Protein AF-A0A2N1M1I2-F1 (afdb_monomer_lite)

Secondary structure (DSSP, 8-state):
-HHHHHHHHHHHHHHHIIIIIHHHHHHHHGGG----HHHHHHHHHHHHHHHHHHHHHHHSHHHHHHHHHHHT-----------------

Structure (mmCIF, N/CA/C/O backbone):
data_AF-A0A2N1M1I2-F1
#
_entry.id   AF-A0A2N1M1I2-F1
#
loop_
_atom_site.group_PDB
_atom_site.id
_atom_site.type_symbol
_atom_site.label_atom_id
_atom_site.label_alt_id
_atom_site.label_comp_id
_atom_site.label_asym_id
_atom_site.label_entity_id
_atom_site.label_seq_id
_atom_site.pdbx_PDB_ins_code
_atom_site.Cartn_x
_atom_site.Cartn_y
_atom_site.Cartn_z
_atom_site.occupancy
_atom_site.B_iso_or_equiv
_atom_site.auth_seq_id
_atom_site.auth_comp_id
_atom_site.auth_asym_id
_atom_site.auth_atom_id
_atom_site.pdbx_PDB_model_num
ATOM 1 N N . MET 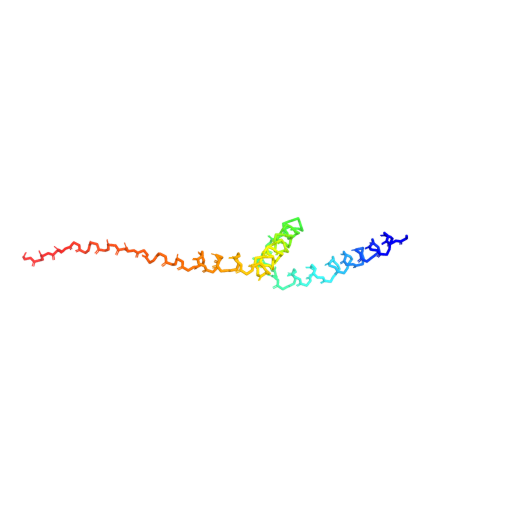A 1 1 ? 15.931 25.060 -3.067 1.00 49.00 1 MET A N 1
ATOM 2 C CA . MET A 1 1 ? 14.587 25.250 -2.481 1.00 49.00 1 MET A CA 1
ATOM 3 C C . MET A 1 1 ? 13.566 24.179 -2.908 1.00 49.00 1 MET A C 1
ATOM 5 O O . MET A 1 1 ? 12.393 24.346 -2.643 1.00 49.00 1 MET A O 1
ATOM 9 N N . LEU A 1 2 ? 13.981 23.032 -3.474 1.00 54.88 2 LEU A N 1
ATOM 10 C CA . LEU A 1 2 ? 13.056 21.989 -3.967 1.00 54.88 2 LEU A CA 1
ATOM 11 C C . LEU A 1 2 ? 12.436 21.071 -2.889 1.00 54.88 2 LEU A C 1
ATOM 13 O O . LEU A 1 2 ? 11.601 20.233 -3.211 1.00 54.88 2 LEU A O 1
ATOM 17 N N . LYS A 1 3 ? 12.886 21.150 -1.631 1.00 55.66 3 LYS A N 1
ATOM 18 C CA . LYS A 1 3 ? 12.485 20.188 -0.588 1.00 55.66 3 LYS A CA 1
ATOM 19 C C . LYS A 1 3 ? 11.141 20.548 0.054 1.00 55.66 3 LYS A C 1
ATOM 21 O O . LYS A 1 3 ? 10.360 19.647 0.348 1.00 55.66 3 LYS A O 1
ATOM 26 N N . ASP A 1 4 ? 10.845 21.838 0.188 1.00 56.78 4 ASP A N 1
ATOM 27 C CA . ASP A 1 4 ? 9.672 22.312 0.932 1.00 56.78 4 ASP A CA 1
ATOM 28 C C . ASP A 1 4 ? 8.360 22.097 0.156 1.00 56.78 4 ASP A C 1
ATOM 30 O O . ASP A 1 4 ? 7.365 21.669 0.740 1.00 56.78 4 ASP A O 1
ATOM 34 N N . GLU A 1 5 ? 8.373 22.258 -1.173 1.00 60.25 5 GLU A N 1
ATOM 35 C CA . GLU A 1 5 ? 7.212 21.970 -2.034 1.00 60.25 5 GLU A CA 1
ATOM 36 C C . GLU A 1 5 ? 6.830 20.488 -2.023 1.00 60.25 5 GLU A C 1
ATOM 38 O O . GLU A 1 5 ? 5.651 20.143 -1.953 1.00 60.25 5 GLU A O 1
ATOM 43 N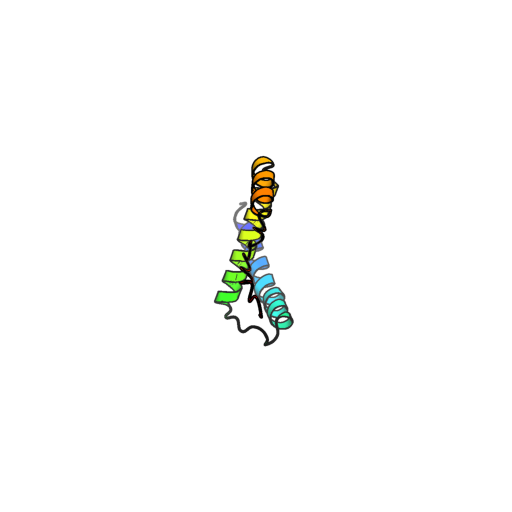 N . THR A 1 6 ? 7.817 19.585 -2.041 1.00 63.84 6 THR A N 1
ATOM 44 C CA . THR A 1 6 ? 7.530 18.145 -1.997 1.00 63.84 6 THR A CA 1
ATOM 45 C C . THR A 1 6 ? 6.901 17.726 -0.672 1.00 63.84 6 THR A C 1
ATOM 47 O O . THR A 1 6 ? 5.994 16.900 -0.663 1.00 63.84 6 THR A O 1
ATOM 50 N N . LEU A 1 7 ? 7.338 18.321 0.440 1.00 64.88 7 LEU A N 1
ATOM 51 C CA . LEU A 1 7 ? 6.852 18.005 1.783 1.00 64.88 7 LEU A CA 1
ATOM 52 C C . LEU A 1 7 ? 5.418 18.507 1.997 1.00 64.88 7 LEU A C 1
ATOM 54 O O . LEU A 1 7 ? 4.583 17.768 2.519 1.00 64.88 7 LEU A O 1
ATOM 58 N N . ALA A 1 8 ? 5.114 19.716 1.516 1.00 69.38 8 ALA A N 1
ATOM 59 C CA . ALA A 1 8 ? 3.756 20.257 1.496 1.00 69.38 8 ALA A CA 1
ATOM 60 C C . ALA A 1 8 ? 2.797 19.374 0.678 1.00 69.38 8 ALA A C 1
ATOM 62 O O . ALA A 1 8 ? 1.686 19.089 1.122 1.00 69.38 8 ALA A O 1
ATOM 63 N N . ASN A 1 9 ? 3.253 18.870 -0.472 1.00 80.56 9 ASN A N 1
ATOM 64 C CA . ASN A 1 9 ? 2.455 17.992 -1.326 1.00 80.56 9 ASN A CA 1
ATOM 65 C C . ASN A 1 9 ? 2.181 16.628 -0.656 1.00 80.56 9 ASN A C 1
ATOM 67 O O . ASN A 1 9 ? 1.074 16.100 -0.728 1.00 80.56 9 ASN A O 1
ATOM 71 N N . TRP A 1 10 ? 3.161 16.071 0.067 1.00 78.81 10 TRP A N 1
ATOM 72 C CA . TRP A 1 10 ? 2.972 14.832 0.833 1.00 78.81 10 TRP A CA 1
ATOM 73 C C . TRP A 1 10 ? 1.972 14.979 1.983 1.00 78.81 10 TRP A C 1
ATOM 75 O O . TRP A 1 10 ? 1.166 14.073 2.190 1.00 78.81 10 TRP A O 1
ATOM 85 N N . LEU A 1 11 ? 1.994 16.106 2.701 1.00 82.06 11 LEU A N 1
ATOM 86 C CA . LEU A 1 11 ? 1.040 16.381 3.781 1.00 82.06 11 LEU A CA 1
ATOM 87 C C . LEU A 1 11 ? -0.396 16.508 3.260 1.00 82.06 11 LEU A C 1
ATOM 89 O O . LEU A 1 11 ? -1.327 16.007 3.891 1.00 82.06 11 LEU A O 1
ATOM 93 N N . ASP A 1 12 ? -0.583 17.136 2.100 1.00 85.44 12 ASP A N 1
ATOM 94 C CA . ASP A 1 12 ? -1.906 17.261 1.485 1.00 85.44 12 ASP A CA 1
ATOM 95 C C . ASP A 1 12 ? -2.441 15.900 1.007 1.00 85.44 12 ASP A C 1
ATOM 97 O O . ASP A 1 12 ? -3.591 15.536 1.273 1.00 85.44 12 ASP A O 1
ATOM 101 N N . ILE A 1 13 ? -1.569 15.073 0.416 1.00 81.69 13 ILE A N 1
ATOM 102 C CA . ILE A 1 13 ? -1.887 13.682 0.067 1.00 81.69 13 ILE A CA 1
ATOM 103 C C . ILE A 1 13 ? -2.265 12.880 1.319 1.00 81.69 13 ILE A C 1
ATOM 105 O O . ILE A 1 13 ? -3.276 12.176 1.311 1.00 81.69 13 ILE A O 1
ATOM 109 N N . GLU A 1 14 ? -1.493 12.982 2.404 1.00 82.88 14 GLU A N 1
ATOM 110 C CA . GLU A 1 14 ? -1.775 12.278 3.661 1.00 82.88 14 GLU A CA 1
ATOM 111 C C . GLU A 1 14 ? -3.130 12.689 4.246 1.00 82.88 14 GLU A C 1
ATOM 113 O O . GLU A 1 14 ? -3.926 11.834 4.661 1.00 82.88 14 GLU A O 1
ATOM 118 N N . LYS A 1 15 ? -3.423 13.992 4.230 1.00 85.62 15 LYS A N 1
ATOM 119 C CA . LYS A 1 15 ? -4.696 14.540 4.693 1.00 85.62 15 LYS A CA 1
ATOM 120 C C . LYS A 1 15 ? -5.858 14.020 3.849 1.00 85.62 15 LYS A C 1
ATOM 122 O O . LYS A 1 15 ? -6.832 13.518 4.408 1.00 85.62 15 LYS A O 1
ATOM 127 N N . ASN A 1 16 ? -5.735 14.046 2.523 1.00 86.69 16 ASN A N 1
ATOM 128 C CA . ASN A 1 16 ? -6.751 13.529 1.608 1.00 86.69 16 ASN A CA 1
ATOM 129 C C . ASN A 1 16 ? -6.986 12.014 1.781 1.00 86.69 16 ASN A C 1
ATOM 131 O O . ASN A 1 16 ? -8.129 11.548 1.815 1.00 86.69 16 ASN A O 1
ATOM 135 N N . VAL A 1 17 ? -5.920 11.226 1.944 1.00 83.25 17 VAL A N 1
ATOM 136 C CA . VAL A 1 17 ? -6.033 9.779 2.185 1.00 83.25 17 VAL A CA 1
ATOM 137 C C . VAL A 1 17 ? -6.760 9.509 3.501 1.00 83.25 17 VAL A C 1
ATOM 139 O O . VAL A 1 17 ? -7.689 8.698 3.535 1.00 83.25 17 VAL A O 1
ATOM 142 N N . SER A 1 18 ? -6.386 10.220 4.564 1.00 82.69 18 SER A N 1
ATOM 143 C CA . SER A 1 18 ? -6.959 10.029 5.897 1.00 82.69 18 SER A CA 1
ATOM 144 C C . SER A 1 18 ? -8.420 10.475 5.985 1.00 82.69 18 SER A C 1
ATOM 146 O O . SER A 1 18 ? -9.229 9.786 6.603 1.00 82.69 18 SER A O 1
ATOM 148 N N . GLN A 1 19 ? -8.768 11.603 5.359 1.00 86.25 19 GLN A N 1
ATOM 149 C CA . GLN A 1 19 ? -10.098 12.214 5.468 1.00 86.25 19 GLN 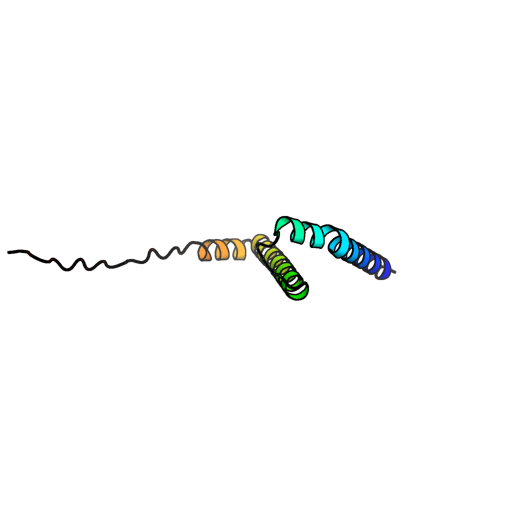A CA 1
ATOM 150 C C . GLN A 1 19 ? -11.109 11.666 4.457 1.00 86.25 19 GLN A C 1
ATOM 152 O O . GLN A 1 19 ? -12.282 11.542 4.794 1.00 86.25 19 GLN A O 1
ATOM 157 N N . ASN A 1 20 ? -10.676 11.305 3.245 1.00 87.62 20 ASN A N 1
ATOM 158 C CA . ASN A 1 20 ? -11.594 10.919 2.169 1.00 87.62 20 ASN A CA 1
ATOM 159 C C . ASN A 1 20 ? -11.472 9.436 1.809 1.00 87.62 20 ASN A C 1
ATOM 161 O O . ASN A 1 20 ? -12.474 8.722 1.715 1.00 87.62 20 ASN A O 1
ATOM 165 N N . THR A 1 21 ? -10.245 8.940 1.640 1.00 84.25 21 THR A N 1
ATOM 166 C CA . THR A 1 21 ? -10.022 7.594 1.086 1.00 84.25 21 THR A CA 1
ATOM 167 C C . THR A 1 21 ? -10.278 6.495 2.118 1.00 84.25 21 THR A C 1
ATOM 169 O O . THR A 1 21 ? -11.048 5.572 1.845 1.00 84.25 21 THR A O 1
ATOM 172 N N . LEU A 1 22 ? -9.702 6.600 3.323 1.00 83.50 22 LEU A N 1
ATOM 173 C CA . LEU A 1 22 ? -9.895 5.601 4.383 1.00 83.50 22 LEU A CA 1
ATOM 174 C C . LEU A 1 22 ? -11.370 5.444 4.799 1.00 83.50 22 LEU A C 1
ATOM 176 O O . LEU A 1 22 ? -11.831 4.301 4.866 1.00 83.50 22 LEU A O 1
ATOM 180 N N . PRO A 1 23 ? -12.154 6.520 5.018 1.00 84.31 23 PRO A N 1
ATOM 181 C CA . PRO A 1 23 ? -13.572 6.383 5.349 1.00 84.31 23 PRO A CA 1
ATOM 182 C C . PRO A 1 23 ? -14.389 5.760 4.216 1.00 84.31 23 PRO A C 1
ATOM 184 O O . PRO A 1 23 ? -15.278 4.953 4.479 1.00 84.31 23 PRO A O 1
ATOM 187 N N . THR A 1 24 ? -14.065 6.075 2.959 1.00 87.50 24 THR A N 1
ATOM 188 C CA . THR A 1 24 ? -14.731 5.485 1.787 1.00 87.50 24 THR A CA 1
ATOM 189 C C . THR A 1 24 ? -14.468 3.985 1.697 1.00 87.50 24 THR A C 1
ATOM 191 O O . THR A 1 24 ? -15.405 3.207 1.521 1.00 87.50 24 THR A O 1
ATOM 194 N N . ILE A 1 25 ? -13.214 3.563 1.891 1.00 82.50 25 ILE A N 1
ATOM 195 C CA . ILE A 1 25 ? -12.837 2.144 1.940 1.00 82.50 25 ILE A CA 1
ATOM 196 C C . ILE A 1 25 ? -13.570 1.441 3.086 1.00 82.50 25 ILE A C 1
ATOM 198 O O . ILE A 1 25 ? -14.161 0.382 2.880 1.00 82.50 25 ILE A O 1
ATOM 202 N N . LYS A 1 26 ? -13.600 2.053 4.275 1.00 80.31 26 LYS A N 1
ATOM 203 C CA . LYS A 1 26 ? -14.312 1.514 5.439 1.00 80.31 26 LYS A CA 1
ATOM 204 C C . LYS A 1 26 ? -15.813 1.360 5.167 1.00 80.31 26 LYS A C 1
ATOM 206 O O . LYS A 1 26 ? -16.386 0.323 5.482 1.00 80.31 26 LYS A O 1
ATOM 211 N N . LYS A 1 27 ? -16.441 2.347 4.519 1.00 84.56 27 LYS A N 1
ATOM 212 C CA . LYS A 1 27 ? -17.854 2.292 4.115 1.00 84.56 27 LYS A CA 1
ATOM 213 C C . LYS A 1 27 ? -18.121 1.190 3.085 1.00 84.56 27 LYS A C 1
ATOM 215 O O . LYS A 1 27 ? -19.136 0.510 3.185 1.00 84.56 27 LYS A O 1
ATOM 220 N N . ALA A 1 28 ? -17.230 1.011 2.110 1.00 84.19 28 ALA A N 1
ATOM 221 C CA . ALA A 1 28 ? -17.373 0.003 1.060 1.00 84.19 28 ALA A CA 1
ATOM 222 C C . ALA A 1 28 ? -17.180 -1.434 1.576 1.00 84.19 28 ALA A C 1
ATOM 224 O O . ALA A 1 28 ? -17.878 -2.346 1.137 1.00 84.19 28 ALA A O 1
ATOM 225 N N . LEU A 1 29 ? -16.252 -1.638 2.516 1.00 80.69 29 LEU A N 1
ATOM 226 C CA . LEU A 1 29 ? -16.027 -2.935 3.162 1.00 80.69 29 LEU A CA 1
ATOM 227 C C . LEU A 1 29 ? -17.151 -3.292 4.151 1.00 80.69 29 LEU A C 1
ATOM 229 O O . LEU A 1 29 ? -17.433 -4.476 4.353 1.00 80.69 29 LEU A O 1
ATOM 233 N N . GLY A 1 30 ? -17.829 -2.284 4.712 1.00 74.25 30 GLY A N 1
ATOM 234 C CA . GLY A 1 30 ? -18.886 -2.462 5.709 1.00 74.25 30 GLY A CA 1
ATOM 235 C C . GLY A 1 30 ? -18.375 -3.191 6.955 1.00 74.25 30 GLY A C 1
ATOM 236 O O . GLY A 1 30 ? -17.182 -3.184 7.242 1.00 74.25 30 GLY A O 1
ATOM 237 N N . ASP A 1 31 ? -19.264 -3.892 7.661 1.00 73.38 31 ASP A N 1
ATOM 238 C CA . ASP A 1 31 ? -18.895 -4.719 8.825 1.00 73.38 31 ASP A CA 1
ATOM 239 C C . ASP A 1 31 ? -18.298 -6.083 8.448 1.00 73.38 31 ASP A C 1
ATOM 241 O O . ASP A 1 31 ? -17.971 -6.890 9.319 1.00 73.38 31 ASP A O 1
ATOM 245 N N . ARG A 1 32 ? -18.158 -6.367 7.146 1.00 72.25 32 ARG A N 1
ATOM 246 C CA . ARG A 1 32 ? -17.707 -7.678 6.649 1.00 72.25 32 ARG A CA 1
ATOM 247 C C . ARG A 1 32 ? -16.260 -7.968 7.019 1.00 72.25 32 ARG A C 1
ATOM 249 O O . ARG A 1 32 ? -15.879 -9.130 7.121 1.00 72.25 32 ARG A O 1
ATOM 256 N N . PHE A 1 33 ? -15.466 -6.919 7.204 1.00 68.88 33 PHE A N 1
ATOM 257 C CA . PHE A 1 33 ? -14.073 -7.033 7.585 1.00 68.88 33 PHE A CA 1
ATOM 258 C C . PHE A 1 33 ? -13.754 -6.044 8.700 1.00 68.88 33 PHE A C 1
ATOM 260 O O . PHE A 1 33 ? -13.858 -4.831 8.527 1.00 68.88 33 PHE A O 1
ATOM 267 N N . GLN A 1 34 ? -13.337 -6.578 9.844 1.00 71.94 34 GLN A N 1
ATOM 268 C CA . GLN A 1 34 ? -12.800 -5.786 10.941 1.00 71.94 34 GLN A CA 1
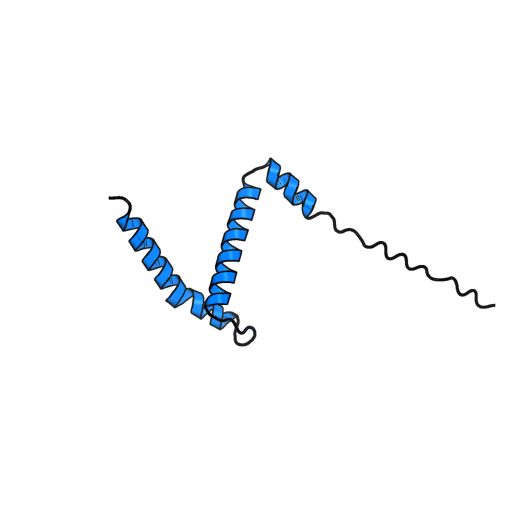ATOM 269 C C . GLN A 1 34 ? -11.302 -5.612 10.703 1.00 71.94 34 GLN A C 1
ATOM 271 O O . GLN A 1 34 ? -10.542 -6.574 10.779 1.00 71.94 34 GLN A O 1
ATOM 276 N N . TYR A 1 35 ? -10.888 -4.388 10.387 1.00 71.25 35 TYR A N 1
ATOM 277 C CA . TYR A 1 35 ? -9.481 -4.024 10.272 1.00 71.25 35 TYR A CA 1
ATOM 278 C C . TYR A 1 35 ? -9.158 -2.934 11.279 1.00 71.25 35 TYR A C 1
ATOM 280 O O . TYR A 1 35 ? -9.853 -1.917 11.364 1.00 71.25 35 TYR A O 1
ATOM 288 N N . THR A 1 36 ? -8.052 -3.100 11.993 1.00 80.88 36 THR A N 1
ATOM 289 C CA . THR A 1 36 ? -7.431 -1.975 12.686 1.00 80.88 36 THR A CA 1
ATOM 290 C C . THR A 1 36 ? -6.801 -1.026 11.661 1.00 80.88 36 THR A C 1
ATOM 292 O O . THR A 1 36 ? -6.353 -1.442 10.588 1.00 80.88 36 THR A O 1
ATOM 295 N N . ASN A 1 37 ? -6.707 0.268 11.987 1.00 76.19 37 ASN A N 1
ATOM 296 C CA . ASN A 1 37 ? -6.059 1.255 11.108 1.00 76.19 37 ASN A CA 1
ATOM 297 C C . ASN A 1 37 ? -4.617 0.848 10.736 1.00 76.19 37 ASN A C 1
ATOM 299 O O . ASN A 1 37 ? -4.147 1.145 9.639 1.00 76.19 37 ASN A O 1
ATOM 303 N N . ILE A 1 38 ? -3.925 0.140 11.636 1.00 81.75 38 ILE A N 1
ATOM 304 C CA . ILE A 1 38 ? -2.560 -0.361 11.431 1.00 81.75 38 ILE A CA 1
ATOM 305 C C . ILE A 1 38 ? -2.538 -1.465 10.369 1.00 81.75 38 ILE A C 1
ATOM 307 O O . ILE A 1 38 ? -1.691 -1.439 9.476 1.00 81.75 38 ILE A O 1
ATOM 311 N N . GLU A 1 39 ? -3.458 -2.426 10.442 1.00 82.94 39 GLU A N 1
ATOM 312 C CA . GLU A 1 39 ? -3.562 -3.506 9.456 1.00 82.94 39 GLU A CA 1
ATOM 313 C C . GLU A 1 39 ? -3.941 -2.966 8.085 1.00 82.94 39 GLU A C 1
ATOM 315 O O . GLU A 1 39 ? -3.299 -3.315 7.097 1.00 82.94 39 GLU A O 1
ATOM 320 N N . LEU A 1 40 ? -4.912 -2.052 8.027 1.00 82.25 40 LEU A N 1
ATOM 321 C CA . LEU A 1 40 ? -5.312 -1.427 6.772 1.00 82.25 40 LEU A CA 1
ATOM 322 C C . LEU A 1 40 ? -4.142 -0.665 6.136 1.00 82.25 40 LEU A C 1
ATOM 324 O O . LEU A 1 40 ? -3.883 -0.819 4.943 1.00 82.25 40 LEU A O 1
ATOM 328 N N . LYS A 1 41 ? -3.369 0.083 6.935 1.00 83.19 41 LYS A N 1
ATOM 329 C CA . LYS A 1 41 ? -2.152 0.756 6.460 1.00 83.19 41 LYS A CA 1
ATOM 330 C C . LYS A 1 41 ? -1.140 -0.241 5.889 1.00 83.19 41 LYS A C 1
ATOM 332 O O . LYS A 1 41 ? -0.626 -0.006 4.798 1.00 83.19 41 LYS A O 1
ATOM 337 N N . LYS A 1 42 ? -0.886 -1.363 6.573 1.00 85.94 42 LYS A N 1
ATOM 338 C CA . LYS A 1 42 ? 0.025 -2.417 6.087 1.00 85.94 42 LYS A CA 1
ATOM 339 C C . LYS A 1 42 ? -0.462 -3.050 4.784 1.00 85.94 42 LYS A C 1
ATOM 341 O O . LYS A 1 42 ? 0.330 -3.221 3.863 1.00 85.94 42 LYS A O 1
ATOM 346 N N . VAL A 1 43 ? -1.752 -3.372 4.684 1.00 82.88 43 VAL A N 1
ATOM 347 C CA . VAL A 1 43 ? -2.346 -3.946 3.466 1.00 82.88 43 VAL A CA 1
ATOM 348 C C . VAL A 1 43 ? -2.190 -2.985 2.289 1.00 82.88 43 VAL A C 1
ATOM 350 O O . VAL A 1 43 ? -1.759 -3.401 1.216 1.00 82.88 43 VAL A O 1
ATOM 353 N N . LEU A 1 44 ? -2.465 -1.694 2.495 1.00 85.06 44 LEU A N 1
ATOM 354 C CA . LEU A 1 44 ? -2.305 -0.671 1.460 1.00 85.06 44 LEU A CA 1
ATOM 355 C C . LEU A 1 44 ? -0.836 -0.479 1.050 1.00 85.06 44 LEU A C 1
ATOM 357 O O . LEU A 1 44 ? -0.545 -0.365 -0.139 1.00 85.06 44 LEU A O 1
ATOM 361 N N . GLN A 1 45 ? 0.097 -0.499 2.006 1.00 86.81 45 GLN A N 1
ATOM 362 C CA . GLN A 1 45 ? 1.536 -0.442 1.720 1.00 86.81 45 GLN A CA 1
ATOM 363 C C . GLN A 1 45 ? 2.003 -1.653 0.905 1.00 86.81 45 GLN A C 1
ATOM 365 O O . GLN A 1 45 ? 2.696 -1.487 -0.098 1.00 86.81 45 GLN A O 1
ATOM 370 N N . ASN A 1 46 ? 1.573 -2.858 1.284 1.00 86.75 46 ASN A N 1
ATOM 371 C CA . ASN A 1 46 ? 1.893 -4.082 0.555 1.00 86.75 46 ASN A CA 1
ATOM 372 C C . ASN A 1 46 ? 1.313 -4.064 -0.861 1.00 86.75 46 ASN A C 1
ATOM 374 O O . ASN A 1 46 ? 2.001 -4.453 -1.800 1.00 86.75 46 ASN A O 1
ATOM 378 N N . LEU A 1 47 ? 0.078 -3.578 -1.033 1.00 87.44 47 LEU A N 1
ATOM 379 C CA . LEU A 1 47 ? -0.540 -3.415 -2.349 1.00 87.44 47 LEU A CA 1
ATOM 380 C C . LEU A 1 47 ? 0.270 -2.457 -3.229 1.00 87.44 47 LEU A C 1
ATOM 382 O O . LEU A 1 47 ? 0.546 -2.774 -4.386 1.00 87.44 47 LEU A O 1
ATOM 386 N N . HIS A 1 48 ? 0.681 -1.312 -2.681 1.00 88.00 48 HIS A N 1
ATOM 387 C CA . HIS A 1 48 ? 1.505 -0.347 -3.404 1.00 88.00 48 HIS A CA 1
ATOM 388 C C . HIS A 1 48 ? 2.851 -0.948 -3.825 1.00 88.00 48 HIS A C 1
ATOM 390 O O . HIS A 1 48 ? 3.265 -0.795 -4.976 1.00 88.00 48 HIS A O 1
ATOM 396 N N . GLN A 1 49 ? 3.512 -1.676 -2.920 1.00 86.69 49 GLN A N 1
ATOM 397 C CA . GLN A 1 49 ? 4.763 -2.365 -3.228 1.00 86.69 49 GLN A CA 1
ATOM 398 C C . GLN A 1 49 ? 4.559 -3.394 -4.345 1.00 86.69 49 GLN A C 1
ATOM 400 O O . GLN A 1 49 ? 5.289 -3.378 -5.332 1.00 86.69 49 GLN A O 1
ATOM 405 N N . HIS A 1 50 ? 3.506 -4.209 -4.256 1.00 84.06 50 HIS A N 1
ATOM 406 C CA . HIS A 1 50 ? 3.171 -5.192 -5.285 1.00 84.06 50 HIS A CA 1
ATOM 407 C C . HIS A 1 50 ? 2.929 -4.556 -6.658 1.00 84.06 50 HIS A C 1
ATOM 409 O O . HIS A 1 50 ? 3.349 -5.109 -7.673 1.00 84.06 50 HIS A O 1
ATOM 415 N N . GLN A 1 51 ? 2.264 -3.397 -6.707 1.00 82.56 51 GLN A N 1
ATOM 416 C CA . GLN A 1 51 ? 2.051 -2.649 -7.948 1.00 82.56 51 GLN A CA 1
ATOM 417 C C . GLN A 1 51 ? 3.369 -2.137 -8.534 1.00 82.56 51 GLN A C 1
ATOM 419 O O . GLN A 1 51 ? 3.580 -2.249 -9.741 1.00 82.56 51 GLN A O 1
ATOM 424 N N . LYS A 1 52 ? 4.278 -1.622 -7.697 1.00 84.25 52 LYS A N 1
ATOM 425 C CA . LYS A 1 52 ? 5.618 -1.214 -8.143 1.00 84.25 52 LYS A CA 1
ATOM 426 C C . LYS A 1 52 ? 6.448 -2.389 -8.646 1.00 84.25 52 LYS A C 1
ATOM 428 O O . LYS A 1 52 ? 7.086 -2.276 -9.693 1.00 84.25 52 LYS A O 1
ATOM 433 N N . ASP A 1 53 ? 6.415 -3.515 -7.950 1.00 79.75 53 ASP A N 1
ATOM 434 C CA . ASP A 1 53 ? 7.126 -4.725 -8.358 1.00 79.75 53 ASP A CA 1
ATOM 435 C C . ASP A 1 53 ? 6.560 -5.264 -9.681 1.00 79.75 53 ASP A C 1
ATOM 437 O O . ASP A 1 53 ? 7.305 -5.594 -10.600 1.00 79.75 53 ASP A O 1
ATOM 441 N N . ALA A 1 54 ? 5.235 -5.263 -9.845 1.00 78.00 54 ALA A N 1
ATOM 442 C CA . ALA A 1 54 ? 4.600 -5.633 -11.107 1.00 78.00 54 ALA A CA 1
ATOM 443 C C . ALA A 1 54 ? 4.976 -4.672 -12.248 1.00 78.00 54 ALA A C 1
ATOM 445 O O . ALA A 1 54 ? 5.299 -5.121 -13.349 1.00 78.00 54 ALA A O 1
ATOM 446 N N . TYR A 1 55 ? 4.985 -3.362 -11.985 1.00 79.00 55 TYR A N 1
ATOM 447 C CA . TYR A 1 55 ? 5.379 -2.348 -12.961 1.00 79.00 55 TYR A CA 1
ATOM 448 C C . TYR A 1 55 ? 6.843 -2.508 -13.387 1.00 79.00 55 TYR A C 1
ATOM 450 O O . TYR A 1 55 ? 7.137 -2.551 -14.580 1.00 79.00 55 TYR A O 1
ATOM 458 N N . THR A 1 56 ? 7.764 -2.681 -12.439 1.00 77.44 56 THR A N 1
ATOM 459 C CA . THR A 1 56 ? 9.190 -2.901 -12.737 1.00 77.44 56 THR A CA 1
ATOM 460 C C . THR A 1 56 ? 9.425 -4.194 -13.516 1.00 77.44 56 THR A C 1
ATOM 462 O O . THR A 1 56 ? 10.207 -4.197 -14.467 1.00 77.44 56 THR A O 1
ATOM 465 N N . VAL A 1 57 ? 8.705 -5.273 -13.192 1.00 74.06 57 VAL A N 1
ATOM 466 C CA . VAL A 1 57 ? 8.721 -6.516 -13.979 1.00 74.06 57 VAL A CA 1
ATOM 467 C C . VAL A 1 57 ? 8.158 -6.303 -15.385 1.00 74.06 57 VAL A C 1
ATOM 469 O O . VAL A 1 57 ? 8.659 -6.909 -16.327 1.00 74.06 57 VAL A O 1
ATOM 472 N N . SER A 1 58 ? 7.138 -5.456 -15.550 1.00 68.81 58 SER A N 1
ATOM 473 C CA . SER A 1 58 ? 6.555 -5.154 -16.864 1.00 68.81 58 SER A CA 1
ATOM 474 C C . SER A 1 58 ? 7.464 -4.295 -17.749 1.00 68.81 58 SER A C 1
ATOM 476 O O . SER A 1 58 ? 7.447 -4.462 -18.967 1.00 68.81 58 SER A O 1
ATOM 478 N N . LEU A 1 59 ? 8.274 -3.424 -17.138 1.00 77.00 59 LEU A N 1
ATOM 479 C CA . LEU A 1 59 ? 9.197 -2.523 -17.827 1.00 77.00 59 LEU A CA 1
ATOM 480 C C . LEU A 1 59 ? 10.431 -3.266 -18.367 1.00 77.00 59 LEU A C 1
ATOM 482 O O . LEU A 1 59 ? 10.943 -2.936 -19.434 1.00 77.00 59 LEU A O 1
ATOM 486 N N . ASP A 1 60 ? 10.893 -4.293 -17.653 1.00 77.31 60 ASP A N 1
ATOM 487 C CA . ASP A 1 60 ? 11.987 -5.156 -18.093 1.00 77.31 60 ASP A CA 1
ATOM 488 C C . ASP A 1 60 ? 11.445 -6.316 -18.948 1.00 77.31 60 ASP A C 1
ATOM 490 O O . ASP A 1 60 ? 10.854 -7.281 -18.456 1.00 77.31 60 ASP A O 1
ATOM 494 N N . HIS A 1 61 ? 11.666 -6.234 -20.260 1.00 65.69 61 HIS A N 1
ATOM 495 C CA . HIS A 1 61 ? 11.142 -7.194 -21.232 1.00 65.69 61 HIS A CA 1
ATOM 496 C C . HIS A 1 61 ? 11.619 -8.642 -20.983 1.00 65.69 61 HIS A C 1
ATOM 498 O O . HIS A 1 61 ? 10.884 -9.594 -21.270 1.00 65.69 61 HIS A O 1
ATOM 504 N N . LEU A 1 62 ? 12.817 -8.835 -20.413 1.00 63.91 62 LEU A N 1
ATOM 505 C CA . LEU A 1 62 ? 13.333 -10.160 -20.047 1.00 63.91 62 LEU A CA 1
ATOM 506 C C . LEU A 1 62 ? 12.624 -10.702 -18.798 1.00 63.91 62 LEU A C 1
ATOM 508 O O . LEU A 1 62 ? 12.192 -11.859 -18.787 1.00 63.91 62 LEU A O 1
ATOM 512 N N . LYS A 1 63 ? 12.425 -9.860 -17.776 1.00 63.47 63 LYS A N 1
ATOM 513 C CA . LYS A 1 63 ? 11.703 -10.246 -16.548 1.00 63.47 63 LYS A CA 1
ATOM 514 C C . LYS A 1 63 ? 10.214 -10.478 -16.790 1.00 63.47 63 LYS A C 1
ATOM 516 O O . LYS A 1 63 ? 9.654 -11.422 -16.236 1.00 63.47 63 LYS A O 1
ATOM 521 N N . SER A 1 64 ? 9.585 -9.695 -17.664 1.00 62.56 64 SER A N 1
ATOM 522 C CA . SER A 1 64 ? 8.187 -9.872 -18.076 1.00 62.56 64 SER A CA 1
ATOM 523 C C . SER A 1 64 ? 7.948 -11.246 -18.719 1.00 62.56 64 SER A C 1
ATOM 525 O O . SER A 1 64 ? 6.996 -11.950 -18.362 1.00 62.56 64 SER A O 1
ATOM 527 N N . LYS A 1 65 ? 8.852 -11.692 -19.609 1.00 61.94 65 LYS A N 1
ATOM 528 C CA . LYS A 1 65 ? 8.790 -13.038 -20.211 1.00 61.94 65 LYS A CA 1
ATOM 529 C C . LYS A 1 65 ? 8.974 -14.153 -19.177 1.00 61.94 65 LYS A C 1
ATOM 531 O O . LYS A 1 65 ? 8.233 -15.133 -19.223 1.00 61.94 65 LYS A O 1
ATOM 536 N N . ALA A 1 66 ? 9.916 -14.006 -18.244 1.00 62.97 66 ALA A N 1
ATOM 537 C CA . ALA A 1 66 ? 10.156 -14.993 -17.188 1.00 62.97 66 ALA A CA 1
ATOM 538 C C . ALA A 1 66 ? 8.984 -15.096 -16.190 1.00 62.97 66 ALA A C 1
ATOM 540 O O . ALA A 1 66 ? 8.599 -16.197 -15.797 1.00 62.97 66 ALA A O 1
ATOM 541 N N . ASN A 1 67 ? 8.358 -13.971 -15.826 1.00 62.91 67 ASN A N 1
ATOM 542 C CA . ASN A 1 67 ? 7.208 -13.962 -14.921 1.00 62.91 67 ASN A CA 1
ATOM 543 C C . ASN A 1 67 ? 5.982 -14.660 -15.538 1.00 62.91 67 ASN A C 1
ATOM 545 O O . ASN A 1 67 ? 5.345 -15.468 -14.870 1.00 62.91 67 ASN A 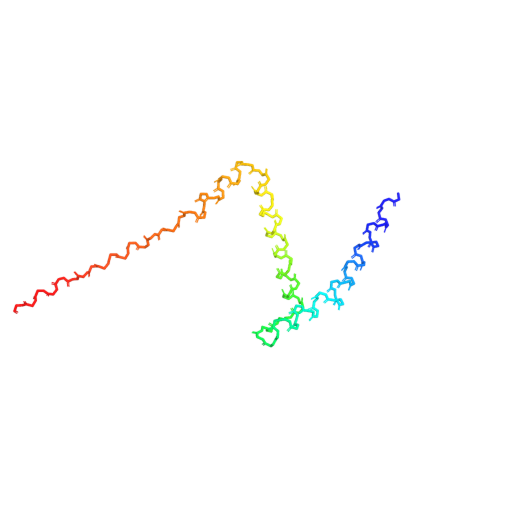O 1
ATOM 549 N N . LYS A 1 68 ? 5.704 -14.441 -16.835 1.00 60.97 68 LYS A N 1
ATOM 550 C CA . LYS A 1 68 ? 4.629 -15.149 -17.562 1.00 60.97 68 LYS A CA 1
ATOM 551 C C . LYS A 1 68 ? 4.796 -16.671 -17.557 1.00 60.97 68 LYS A C 1
ATOM 553 O O . LYS A 1 68 ? 3.804 -17.388 -17.474 1.00 60.97 68 LYS A O 1
ATOM 558 N N . GLN A 1 69 ? 6.032 -17.172 -17.625 1.00 60.25 69 GLN A N 1
ATOM 559 C CA . GLN A 1 69 ? 6.293 -18.613 -17.532 1.00 60.25 69 GLN A CA 1
ATOM 560 C C . GLN A 1 69 ? 6.007 -19.160 -16.125 1.00 60.25 69 GLN A C 1
ATOM 562 O O . GLN A 1 69 ? 5.516 -20.278 -15.991 1.00 60.25 69 GLN A O 1
ATOM 567 N N . ARG A 1 70 ? 6.242 -18.361 -15.074 1.00 59.47 70 ARG A N 1
ATOM 568 C CA . ARG A 1 70 ? 5.990 -18.751 -13.678 1.00 59.47 70 ARG A CA 1
ATOM 569 C C . ARG A 1 70 ? 4.498 -18.882 -13.355 1.00 59.47 70 ARG A C 1
ATOM 571 O O . ARG A 1 70 ? 4.128 -19.741 -12.561 1.00 59.47 70 ARG A O 1
ATOM 578 N N . THR A 1 71 ? 3.637 -18.087 -13.988 1.00 58.66 71 THR A N 1
ATOM 579 C CA . THR A 1 71 ? 2.172 -18.170 -13.823 1.00 58.66 71 THR A CA 1
ATOM 580 C C . THR A 1 71 ? 1.541 -19.343 -14.585 1.00 58.66 71 THR A C 1
ATOM 582 O O . THR A 1 71 ? 0.396 -19.699 -14.326 1.00 58.66 71 THR A O 1
ATOM 585 N N . GLY A 1 72 ? 2.278 -19.952 -15.520 1.00 54.72 72 GLY A N 1
ATOM 586 C CA . GLY A 1 72 ? 1.788 -20.958 -16.465 1.00 54.72 72 GLY A CA 1
ATOM 587 C C . GLY A 1 72 ? 1.979 -22.421 -16.060 1.00 54.72 72 GLY A C 1
ATOM 588 O O . GLY A 1 72 ? 1.840 -23.289 -16.916 1.00 54.72 72 GLY A O 1
ATOM 589 N N . ILE A 1 73 ? 2.288 -22.735 -14.798 1.00 51.12 73 ILE A N 1
ATOM 590 C CA . ILE A 1 73 ? 2.337 -24.129 -14.326 1.00 51.12 73 ILE A CA 1
ATOM 591 C C . ILE A 1 73 ? 1.121 -24.384 -13.438 1.00 51.12 73 ILE A C 1
ATOM 593 O O . ILE A 1 73 ? 1.220 -24.535 -12.222 1.00 51.12 73 ILE A O 1
ATOM 597 N N . ASN A 1 74 ? -0.057 -24.473 -14.060 1.00 55.00 74 ASN A N 1
ATOM 598 C CA . ASN A 1 74 ? -1.141 -25.241 -13.463 1.00 55.00 74 ASN A CA 1
ATOM 599 C C . ASN A 1 74 ? -0.744 -26.716 -13.609 1.00 55.00 74 ASN A C 1
ATOM 601 O O . ASN A 1 74 ? -1.082 -27.380 -14.590 1.00 55.00 74 ASN A O 1
ATOM 605 N N . SER A 1 75 ? 0.095 -27.188 -12.682 1.00 56.81 75 SER A N 1
ATOM 606 C CA . SER A 1 75 ? 0.417 -28.601 -12.522 1.00 56.81 75 SER A CA 1
ATOM 607 C C . SER A 1 75 ? -0.895 -29.307 -12.215 1.00 56.81 75 SER A C 1
ATOM 609 O O . SER A 1 75 ? -1.346 -29.364 -11.071 1.00 56.81 75 SER A O 1
ATOM 611 N N . ARG A 1 76 ? -1.566 -29.762 -13.275 1.00 58.62 76 ARG A N 1
ATOM 612 C CA . ARG A 1 76 ? -2.725 -30.640 -13.218 1.00 58.62 76 ARG A CA 1
ATOM 613 C C . ARG A 1 76 ? -2.311 -31.785 -12.302 1.00 58.62 76 ARG A C 1
ATOM 615 O O . ARG A 1 76 ? -1.500 -32.615 -12.715 1.00 58.62 76 ARG A O 1
ATOM 622 N N . ARG A 1 77 ? -2.797 -31.789 -11.052 1.00 58.44 77 ARG A N 1
ATOM 623 C CA . ARG A 1 77 ? -2.635 -32.926 -10.145 1.00 58.44 77 ARG A CA 1
ATOM 624 C C . ARG A 1 77 ? -3.077 -34.139 -10.947 1.00 58.44 77 ARG A C 1
ATOM 626 O O . ARG A 1 77 ? -4.246 -34.256 -11.310 1.00 58.44 77 ARG A O 1
ATOM 633 N N . LYS A 1 78 ? -2.130 -35.001 -11.317 1.00 57.03 78 LYS A N 1
ATOM 634 C CA . LYS A 1 78 ? -2.463 -36.357 -11.726 1.00 57.03 78 LYS A CA 1
ATOM 635 C C . LYS A 1 78 ? -2.922 -37.035 -10.447 1.00 57.03 78 LYS A C 1
ATOM 637 O O . LYS A 1 78 ? -2.134 -37.708 -9.793 1.00 57.03 78 LYS A O 1
ATOM 642 N N . ASP A 1 79 ? -4.176 -36.801 -10.082 1.00 54.78 79 ASP A N 1
ATOM 643 C CA . ASP A 1 79 ? -4.891 -37.682 -9.183 1.00 54.78 79 ASP A CA 1
ATOM 644 C C . ASP A 1 79 ? -4.957 -39.016 -9.921 1.00 54.78 79 ASP A C 1
ATOM 646 O O . ASP A 1 79 ? -5.808 -39.266 -10.775 1.00 54.78 79 ASP A O 1
ATOM 650 N N . THR A 1 80 ? -3.969 -39.863 -9.653 1.00 52.78 80 THR A N 1
ATOM 651 C CA . THR A 1 80 ? -4.060 -41.292 -9.883 1.00 52.78 80 THR A CA 1
ATOM 652 C C . THR A 1 80 ? -5.139 -41.806 -8.943 1.00 52.78 80 THR A C 1
ATOM 654 O O . THR A 1 80 ? -4.875 -42.394 -7.898 1.00 52.78 80 THR A O 1
ATOM 657 N N . LEU A 1 81 ? -6.392 -41.594 -9.345 1.00 48.97 81 LEU A N 1
ATOM 658 C CA . LEU A 1 81 ? -7.509 -42.450 -8.995 1.00 48.97 81 LEU A CA 1
ATOM 659 C C . LEU A 1 81 ? -7.127 -43.856 -9.477 1.00 48.97 81 LEU A C 1
ATOM 661 O O . LEU A 1 81 ? -7.481 -44.291 -10.570 1.00 48.97 81 LEU A O 1
ATOM 665 N N . LYS A 1 82 ? -6.347 -44.574 -8.658 1.00 46.19 82 LYS A N 1
ATOM 666 C CA . LYS A 1 82 ? -6.316 -46.032 -8.653 1.00 46.19 82 LYS A CA 1
ATOM 667 C C . LYS A 1 82 ? -7.721 -46.458 -8.244 1.00 46.19 82 LYS A C 1
ATOM 669 O O . LYS A 1 82 ? -7.979 -46.759 -7.082 1.00 46.19 82 LYS A O 1
ATOM 674 N N . ILE A 1 83 ? -8.643 -46.431 -9.203 1.00 49.84 83 ILE A N 1
ATOM 675 C CA . ILE A 1 83 ? -9.884 -47.185 -9.137 1.00 49.84 83 ILE A CA 1
ATOM 676 C C . ILE A 1 83 ? -9.414 -48.633 -9.076 1.00 49.84 83 ILE A C 1
ATOM 678 O O . ILE A 1 83 ? -9.055 -49.239 -10.082 1.00 49.84 83 ILE A O 1
ATOM 682 N N . SER A 1 84 ? -9.275 -49.135 -7.851 1.00 43.72 84 SER A N 1
ATOM 683 C CA . SER A 1 84 ? -9.075 -50.548 -7.598 1.00 43.72 84 SER A CA 1
ATOM 684 C C . SER A 1 84 ? -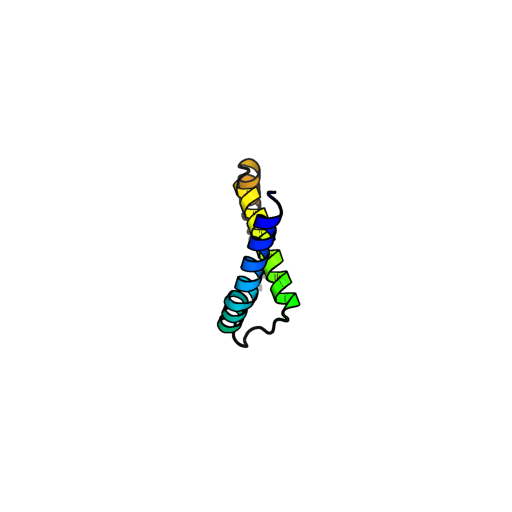10.261 -51.256 -8.230 1.00 43.72 84 SER A C 1
ATOM 686 O O . SER A 1 84 ? -11.414 -51.054 -7.849 1.00 43.72 84 SER A O 1
ATOM 688 N N . SER A 1 85 ? -9.973 -52.024 -9.271 1.00 44.00 85 SER A N 1
ATOM 689 C CA . SER A 1 85 ? -10.920 -52.884 -9.951 1.00 44.00 85 SER A CA 1
ATOM 690 C C . SER A 1 85 ? -11.483 -53.878 -8.935 1.00 44.00 85 SER A C 1
ATOM 692 O O . SER A 1 85 ? -10.935 -54.963 -8.744 1.00 44.00 85 SER A O 1
ATOM 694 N N . ARG A 1 86 ? -12.580 -53.524 -8.256 1.00 45.22 86 ARG A N 1
ATOM 695 C CA . ARG A 1 86 ? -13.439 -54.509 -7.598 1.00 45.22 86 ARG A CA 1
ATOM 696 C C . ARG A 1 86 ? -14.123 -55.293 -8.704 1.00 45.22 86 ARG A C 1
ATOM 698 O O . ARG A 1 86 ? -15.172 -54.918 -9.214 1.00 45.22 86 ARG A O 1
ATOM 705 N N . LYS A 1 87 ? -13.459 -56.370 -9.106 1.00 44.75 87 LYS A N 1
ATOM 706 C CA . LYS A 1 87 ? -14.034 -57.442 -9.902 1.00 44.75 87 LYS A CA 1
ATOM 707 C C . LYS A 1 87 ? -15.059 -58.132 -9.002 1.00 44.75 87 LYS A C 1
ATOM 709 O O . LYS A 1 87 ? -14.688 -58.944 -8.164 1.00 44.75 87 LYS A O 1
ATOM 714 N N . ILE A 1 88 ? -16.320 -57.722 -9.107 1.00 49.41 88 ILE A N 1
ATOM 715 C CA . ILE A 1 88 ? -17.439 -58.477 -8.545 1.00 49.41 88 ILE A CA 1
ATOM 716 C C . ILE A 1 88 ? -17.539 -59.741 -9.399 1.00 49.41 88 ILE A C 1
ATOM 718 O O . ILE A 1 88 ? -17.767 -59.658 -10.608 1.00 49.41 88 ILE A O 1
ATOM 722 N N . ARG A 1 89 ? -17.281 -60.887 -8.781 1.00 44.22 89 ARG A N 1
ATOM 723 C CA . ARG A 1 89 ? -17.684 -62.196 -9.273 1.00 44.22 89 ARG A CA 1
ATOM 724 C C . ARG A 1 89 ? -18.423 -62.885 -8.144 1.00 44.22 89 ARG A C 1
ATOM 726 O O . ARG A 1 89 ? -17.973 -62.700 -6.991 1.00 44.22 89 ARG A O 1
#

Foldseek 3Di:
DPPPVVVVVVVVVVVCCVPPVVVVVCVVCDPVDDDDPVRVVVVVVVVVVVVVVVVVCVVPPVSVVVVVVVVPPPPPPPPPPPPPPPPDD

Sequence (89 aa):
MLKDETLANWLDIEKNVSQNTLPTIKKALGDRFQYTNIELKKVLQNLHQHQKDAYTVSLDHLKSKANKQRTGINSRRKDTLKISSRKIR

Organism: NCBI:txid588596

pLDDT: mean 70.78, std 13.77, range [43.72, 88.0]

Radius of gyration: 24.35 Å; chains: 1; bounding box: 34×87×34 Å